Protein AF-E2FUC8-F1 (afdb_monomer_lite)

pLDDT: mean 93.08, std 6.76, range [57.88, 98.69]

InterPro domains:
  IPR009057 Homedomain-like superfamily [SSF46689] (2-124)
  IPR023082 Homeo-prospero domain [PF05044] (1-127)
  IPR023082 Homeo-prospero domain [PS51818] (1-131)
  IPR037131 Homeo-prospero domain superfamily [G3DSA:1.10.10.500] (1-131)
  IPR039350 Prospero homeodomain family [PTHR12198] (1-131)

Sequence (131 aa):
TFFPDIKFNKNNTAQLVKWFSNFREFYYIQMEKHARQALSEGVKNPDDLVVTMDSELIRVLNLHYNRNNHLEIPSSFRFVTEQTLKEFFKSIQDGKDSESSWKKAIYKVIARLDETVPDYFKSPTFLEQLE

Radius of gyration: 16.96 Å; chains: 1; bounding box: 41×23×47 Å

Organism: NCBI:txid317513

Structure (mmCIF, N/CA/C/O backbone):
data_AF-E2FUC8-F1
#
_entry.id   AF-E2FUC8-F1
#
loop_
_atom_site.group_PDB
_atom_site.id
_atom_site.type_symbol
_atom_site.label_atom_id
_atom_site.label_alt_id
_atom_site.label_comp_id
_atom_site.label_asym_id
_atom_site.label_entity_id
_atom_site.label_seq_id
_atom_site.pdbx_PDB_ins_code
_atom_site.Cartn_x
_atom_site.Cartn_y
_atom_site.Cartn_z
_atom_site.occupancy
_atom_site.B_iso_or_equiv
_atom_site.auth_seq_id
_atom_site.auth_comp_id
_atom_site.auth_asym_id
_atom_site.auth_atom_id
_atom_site.pdbx_PDB_model_num
ATOM 1 N N . THR A 1 1 ? 17.053 -9.089 -12.983 1.00 71.69 1 THR A N 1
ATOM 2 C CA . THR A 1 1 ? 16.763 -7.642 -12.884 1.00 71.69 1 THR A CA 1
ATOM 3 C C . THR A 1 1 ? 15.576 -7.318 -13.773 1.00 71.69 1 THR A C 1
ATOM 5 O O . THR A 1 1 ? 15.547 -7.844 -14.874 1.00 71.69 1 THR A O 1
ATOM 8 N N . PHE A 1 2 ? 14.592 -6.536 -13.308 1.00 80.88 2 PHE A N 1
ATOM 9 C CA . PHE A 1 2 ? 13.343 -6.233 -14.048 1.00 80.88 2 PHE A CA 1
ATOM 10 C C . PHE A 1 2 ? 13.427 -5.017 -14.982 1.00 80.88 2 PHE A C 1
ATOM 12 O O . PHE A 1 2 ? 12.477 -4.710 -15.682 1.00 80.88 2 PHE A O 1
ATOM 19 N N . PHE A 1 3 ? 14.580 -4.353 -15.016 1.00 84.94 3 PHE A N 1
ATOM 20 C CA . PHE A 1 3 ? 14.863 -3.240 -15.919 1.00 84.94 3 PHE A CA 1
ATOM 21 C C . PHE A 1 3 ? 16.138 -3.545 -16.721 1.00 84.94 3 PHE A C 1
ATOM 23 O O . PHE A 1 3 ? 17.149 -2.870 -16.519 1.00 84.94 3 PHE A O 1
ATOM 30 N N . PRO A 1 4 ? 16.155 -4.619 -17.538 1.00 82.44 4 PRO A N 1
ATOM 31 C CA . PRO A 1 4 ? 17.359 -5.042 -18.257 1.00 82.44 4 PRO A CA 1
ATOM 32 C C . PRO A 1 4 ? 17.824 -4.003 -19.289 1.00 82.44 4 PRO A C 1
ATOM 34 O O . PRO A 1 4 ? 19.025 -3.874 -19.517 1.00 82.44 4 PRO A O 1
ATOM 37 N N . ASP A 1 5 ? 16.895 -3.215 -19.834 1.00 84.44 5 ASP A N 1
ATOM 38 C CA . ASP A 1 5 ? 17.171 -2.227 -20.884 1.00 84.44 5 ASP A CA 1
ATOM 39 C C . ASP A 1 5 ? 17.671 -0.877 -20.338 1.00 84.44 5 ASP A C 1
ATOM 41 O O . ASP A 1 5 ? 18.112 -0.006 -21.092 1.00 84.44 5 ASP A O 1
ATOM 45 N N . ILE A 1 6 ? 17.641 -0.683 -19.013 1.00 87.69 6 ILE A N 1
ATOM 46 C CA . ILE A 1 6 ? 18.080 0.561 -18.376 1.00 87.69 6 ILE A CA 1
ATOM 47 C C . ILE A 1 6 ? 19.552 0.456 -17.978 1.00 87.69 6 ILE A C 1
ATOM 49 O O . ILE A 1 6 ? 19.937 -0.292 -17.079 1.00 87.69 6 ILE A O 1
ATOM 53 N N . LYS A 1 7 ? 20.386 1.314 -18.572 1.00 90.75 7 LYS A N 1
ATOM 54 C CA . LYS A 1 7 ? 21.742 1.570 -18.070 1.00 90.75 7 LYS A CA 1
ATOM 55 C C . LYS A 1 7 ? 21.670 2.493 -16.856 1.00 90.75 7 LYS A C 1
ATOM 57 O O . LYS A 1 7 ? 21.549 3.712 -16.998 1.00 90.75 7 LYS A O 1
ATOM 62 N N . PHE A 1 8 ? 21.717 1.912 -15.661 1.00 92.44 8 PHE A N 1
ATOM 63 C CA . PHE A 1 8 ? 21.621 2.669 -14.416 1.00 92.44 8 PHE A CA 1
ATOM 64 C C . PHE A 1 8 ? 22.768 3.674 -14.245 1.00 92.44 8 PHE A C 1
ATOM 66 O O . PHE A 1 8 ? 23.942 3.367 -14.435 1.00 92.44 8 PHE A O 1
ATOM 73 N N . ASN A 1 9 ? 22.406 4.888 -13.849 1.00 94.56 9 ASN A N 1
ATOM 74 C CA . ASN A 1 9 ? 23.284 5.968 -13.433 1.00 94.56 9 ASN A CA 1
ATOM 75 C C . ASN A 1 9 ? 22.662 6.672 -12.216 1.00 94.56 9 ASN A C 1
ATOM 77 O O . ASN A 1 9 ? 21.504 6.447 -11.873 1.00 94.56 9 ASN A O 1
ATOM 81 N N . LYS A 1 10 ? 23.417 7.551 -11.549 1.00 93.38 10 LYS A N 1
ATOM 82 C CA . LYS A 1 10 ? 22.950 8.211 -10.317 1.00 93.38 10 LYS A CA 1
ATOM 83 C C . LYS A 1 10 ? 21.581 8.892 -10.477 1.00 93.38 10 LYS A C 1
ATOM 85 O O . LYS A 1 10 ? 20.760 8.817 -9.566 1.00 93.38 10 LYS A O 1
ATOM 90 N N . ASN A 1 11 ? 21.330 9.523 -11.624 1.00 93.94 11 ASN A N 1
ATOM 91 C CA . ASN A 1 11 ? 20.119 10.305 -11.860 1.00 93.94 11 ASN A CA 1
ATOM 92 C C . ASN A 1 11 ? 18.904 9.405 -12.121 1.00 93.94 11 ASN A C 1
ATOM 94 O O . ASN A 1 11 ? 17.874 9.583 -11.473 1.00 93.94 11 ASN A O 1
ATOM 98 N N . ASN A 1 12 ? 19.019 8.416 -13.014 1.00 93.00 12 ASN A N 1
ATOM 99 C CA . ASN A 1 12 ? 17.892 7.527 -13.318 1.00 93.00 12 ASN A CA 1
ATOM 100 C C . ASN A 1 12 ? 17.591 6.546 -12.169 1.00 93.00 12 ASN A C 1
ATOM 102 O O . ASN A 1 12 ? 16.424 6.272 -11.903 1.00 93.00 12 ASN A O 1
ATOM 106 N N . THR A 1 13 ? 18.600 6.113 -11.404 1.00 93.25 13 THR A N 1
ATOM 107 C CA . THR A 1 13 ? 18.396 5.320 -10.186 1.00 93.25 13 THR A CA 1
ATOM 108 C C . THR A 1 13 ? 17.617 6.127 -9.153 1.00 93.25 13 THR A C 1
ATOM 110 O O . THR A 1 13 ? 16.638 5.632 -8.598 1.00 93.25 13 THR A O 1
ATOM 113 N N . ALA A 1 14 ? 18.002 7.387 -8.915 1.00 93.75 14 ALA A N 1
ATOM 114 C CA . ALA A 1 14 ? 17.282 8.261 -7.989 1.00 93.75 14 ALA A CA 1
ATOM 115 C C . ALA A 1 14 ? 15.836 8.518 -8.446 1.00 93.75 14 ALA A C 1
ATOM 117 O O . ALA A 1 14 ? 14.922 8.515 -7.622 1.00 93.75 14 ALA A O 1
ATOM 118 N N . GLN A 1 15 ? 15.615 8.689 -9.752 1.00 93.62 15 GLN A N 1
ATOM 119 C CA . GLN A 1 15 ? 14.279 8.855 -10.321 1.00 93.62 15 GLN A CA 1
ATOM 120 C C . GLN A 1 15 ? 13.408 7.610 -10.114 1.00 93.62 15 GLN A C 1
ATOM 122 O O . GLN A 1 15 ? 12.280 7.734 -9.640 1.00 93.62 15 GLN A O 1
ATOM 127 N N . LEU A 1 16 ? 13.940 6.416 -10.387 1.00 92.69 16 LEU A N 1
ATOM 128 C CA . LEU A 1 16 ? 13.223 5.159 -10.181 1.00 92.69 16 LEU A CA 1
ATOM 129 C C . LEU A 1 16 ? 12.866 4.959 -8.699 1.00 92.69 16 LEU A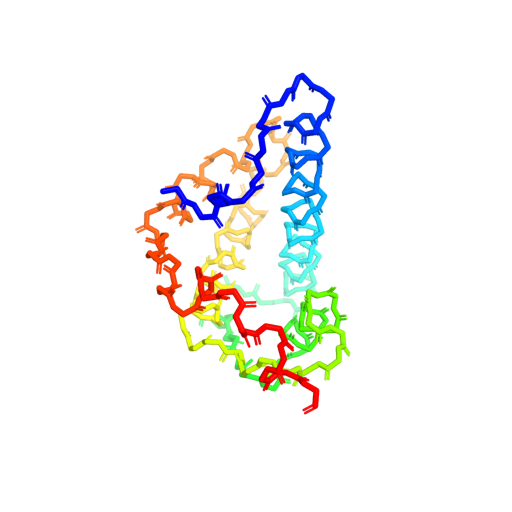 C 1
ATOM 131 O O . LEU A 1 16 ? 11.721 4.661 -8.364 1.00 92.69 16 LEU A O 1
ATOM 135 N N . VAL A 1 17 ? 13.816 5.205 -7.790 1.00 93.19 17 VAL A N 1
ATOM 136 C CA . VAL A 1 17 ? 13.580 5.146 -6.336 1.00 93.19 17 VAL A CA 1
ATOM 137 C C . VAL A 1 17 ? 12.506 6.143 -5.896 1.00 93.19 17 VAL A C 1
ATOM 139 O O . VAL A 1 17 ? 11.679 5.815 -5.039 1.00 93.19 17 VAL A O 1
ATOM 142 N N . LYS A 1 18 ? 12.482 7.343 -6.488 1.00 94.12 18 LYS A N 1
ATOM 143 C CA . LYS A 1 18 ? 11.447 8.347 -6.225 1.00 94.12 18 LYS A CA 1
ATOM 144 C C . LYS A 1 18 ? 10.071 7.854 -6.670 1.00 94.12 18 LYS A C 1
ATOM 146 O O . LYS A 1 18 ? 9.127 7.986 -5.902 1.00 94.12 18 LYS A O 1
ATOM 151 N N . TRP A 1 19 ? 9.953 7.236 -7.845 1.00 93.94 19 TRP A N 1
ATOM 152 C CA . TRP A 1 19 ? 8.682 6.662 -8.301 1.00 93.94 19 TRP A CA 1
ATOM 153 C C . TRP A 1 19 ? 8.155 5.593 -7.346 1.00 93.94 19 TRP A C 1
ATOM 155 O O . TRP A 1 19 ? 7.022 5.701 -6.885 1.00 93.94 19 TRP A O 1
ATOM 165 N N . PHE A 1 20 ? 8.988 4.627 -6.950 1.00 92.56 20 PHE A N 1
ATOM 166 C CA . PHE A 1 20 ? 8.573 3.612 -5.975 1.00 92.56 20 PHE A CA 1
ATOM 167 C C . PHE A 1 20 ? 8.237 4.203 -4.602 1.00 92.56 20 PHE A C 1
ATOM 169 O O . PHE A 1 20 ? 7.344 3.703 -3.919 1.00 92.56 20 PHE A O 1
ATOM 176 N N . SER A 1 21 ? 8.925 5.269 -4.187 1.00 93.12 21 SER A N 1
ATOM 177 C CA . SER A 1 21 ? 8.590 5.982 -2.950 1.00 93.12 21 SER A CA 1
ATOM 178 C C . SER A 1 21 ? 7.220 6.651 -3.039 1.00 93.12 21 SER A C 1
ATOM 180 O O . SER A 1 21 ? 6.408 6.441 -2.144 1.00 93.12 21 SER A O 1
ATOM 182 N N . ASN A 1 22 ? 6.930 7.348 -4.140 1.00 93.12 22 ASN A N 1
ATOM 183 C CA . ASN A 1 22 ? 5.628 7.971 -4.377 1.00 93.12 22 ASN A CA 1
ATOM 184 C C . ASN A 1 22 ? 4.499 6.929 -4.418 1.00 93.12 22 ASN A C 1
ATOM 186 O O . ASN A 1 22 ? 3.442 7.137 -3.827 1.00 93.12 22 ASN A O 1
ATOM 190 N N . PHE A 1 23 ? 4.724 5.783 -5.074 1.00 94.88 23 PHE A N 1
ATOM 191 C CA . PHE A 1 23 ? 3.730 4.710 -5.124 1.00 94.88 23 PHE A CA 1
ATOM 192 C C . PHE A 1 23 ? 3.413 4.154 -3.738 1.00 94.88 23 PHE A C 1
ATOM 194 O O . PHE A 1 23 ? 2.238 4.013 -3.399 1.00 94.88 23 PHE A O 1
ATOM 201 N N . ARG A 1 24 ? 4.443 3.878 -2.926 1.00 94.94 24 ARG A N 1
ATOM 202 C CA . ARG A 1 24 ? 4.257 3.411 -1.545 1.00 94.94 24 ARG A CA 1
ATOM 203 C C . ARG A 1 24 ? 3.584 4.461 -0.669 1.00 94.94 24 ARG A C 1
ATOM 205 O O . ARG A 1 24 ? 2.734 4.112 0.140 1.00 94.94 24 ARG A O 1
ATOM 212 N N . GLU A 1 25 ? 3.954 5.729 -0.821 1.00 95.50 25 GLU A N 1
ATOM 213 C CA . GLU A 1 25 ? 3.346 6.827 -0.073 1.00 95.50 25 GLU A CA 1
ATOM 214 C C . GLU A 1 25 ? 1.840 6.900 -0.335 1.00 95.50 25 GLU A C 1
ATOM 216 O O . GLU A 1 25 ? 1.059 6.832 0.614 1.00 95.50 25 GLU A O 1
ATOM 221 N N . PHE A 1 26 ? 1.424 6.926 -1.605 1.00 97.88 26 PHE A N 1
ATOM 222 C CA . PHE A 1 26 ? 0.004 6.919 -1.955 1.00 97.88 26 PHE A CA 1
ATOM 223 C C . PHE A 1 26 ? -0.720 5.688 -1.394 1.00 97.88 26 PHE A C 1
ATOM 225 O O . PHE A 1 26 ? -1.776 5.834 -0.777 1.00 97.88 26 PHE A O 1
ATOM 232 N N . TYR A 1 27 ? -0.134 4.494 -1.543 1.00 98.25 27 TYR A N 1
ATOM 233 C CA . TYR A 1 27 ? -0.709 3.243 -1.044 1.00 98.25 27 TYR A CA 1
ATOM 234 C C . TYR A 1 27 ? -0.998 3.324 0.458 1.00 98.25 27 TYR A C 1
ATOM 236 O O . TYR A 1 27 ? -2.128 3.119 0.898 1.00 98.25 27 TYR A O 1
ATOM 244 N N . TYR A 1 28 ? 0.013 3.683 1.254 1.00 97.50 28 TYR A N 1
ATOM 245 C CA . TYR A 1 28 ? -0.111 3.733 2.708 1.00 97.50 28 TYR A CA 1
ATOM 246 C C . TYR A 1 28 ? -1.003 4.876 3.195 1.00 97.50 28 TYR A C 1
ATOM 248 O O . TYR A 1 28 ? -1.660 4.717 4.222 1.00 97.50 28 TYR A O 1
ATOM 256 N N . ILE A 1 29 ? -1.086 5.989 2.459 1.00 98.19 29 ILE A N 1
ATOM 257 C CA . ILE A 1 29 ? -2.084 7.034 2.721 1.00 98.19 29 ILE A CA 1
ATOM 258 C C . ILE A 1 29 ? -3.499 6.464 2.573 1.00 98.19 29 ILE A C 1
ATOM 260 O O . ILE A 1 29 ? -4.343 6.718 3.433 1.00 98.19 29 ILE A O 1
ATOM 264 N N . GLN A 1 30 ? -3.769 5.669 1.530 1.00 98.56 30 GLN A N 1
ATOM 265 C CA . GLN A 1 30 ? -5.086 5.048 1.368 1.00 98.56 30 GLN A CA 1
ATOM 266 C C . GLN A 1 30 ? -5.382 4.034 2.477 1.00 98.56 30 GLN A C 1
ATOM 268 O O . GLN A 1 30 ? -6.493 4.056 3.006 1.00 98.56 30 GLN A O 1
ATOM 273 N N . MET A 1 31 ? -4.409 3.205 2.875 1.00 98.56 31 MET A N 1
ATOM 274 C CA . MET A 1 31 ? -4.589 2.256 3.986 1.00 98.56 31 MET A CA 1
ATOM 275 C C . MET A 1 31 ? -4.938 2.977 5.286 1.00 98.56 31 MET A C 1
ATOM 277 O O . MET A 1 31 ? -5.902 2.621 5.955 1.00 98.56 31 MET A O 1
ATOM 281 N N . GLU A 1 32 ? -4.185 4.025 5.621 1.00 98.38 32 GLU A N 1
ATOM 282 C CA . GLU A 1 32 ? -4.416 4.805 6.833 1.00 98.38 32 GLU A CA 1
ATOM 283 C C . GLU A 1 32 ? -5.780 5.501 6.806 1.00 98.38 32 GLU A C 1
ATOM 285 O O . GLU A 1 32 ? -6.532 5.413 7.776 1.00 98.38 32 GLU A O 1
ATOM 290 N N . LYS A 1 33 ? -6.131 6.142 5.684 1.00 98.50 33 LYS A N 1
ATOM 291 C CA . LYS A 1 33 ? -7.427 6.807 5.508 1.00 98.50 33 LYS A CA 1
ATOM 292 C C . LYS A 1 33 ? -8.588 5.840 5.749 1.00 98.50 33 LYS A C 1
ATOM 294 O O . LYS A 1 33 ? -9.477 6.154 6.535 1.00 98.50 33 LYS A O 1
ATOM 299 N N . HIS A 1 34 ? -8.575 4.677 5.097 1.00 98.56 34 HIS A N 1
ATOM 300 C CA . HIS A 1 34 ? -9.669 3.708 5.201 1.00 98.56 34 HIS A CA 1
ATOM 301 C C . HIS A 1 34 ? -9.703 3.027 6.575 1.00 98.56 34 HIS A C 1
ATOM 303 O O . HIS A 1 34 ? -10.783 2.802 7.110 1.00 98.56 34 HIS A O 1
ATOM 309 N N . ALA A 1 35 ? -8.547 2.768 7.195 1.00 98.50 35 ALA A N 1
ATOM 310 C CA . ALA A 1 35 ? -8.486 2.238 8.555 1.00 98.50 35 ALA A CA 1
ATOM 311 C C . ALA A 1 35 ? -9.093 3.212 9.580 1.00 98.50 35 ALA A C 1
ATOM 313 O O . ALA A 1 35 ? -9.911 2.812 10.407 1.00 98.50 35 ALA A O 1
ATOM 314 N N . ARG A 1 36 ? -8.742 4.505 9.501 1.00 98.50 36 ARG A N 1
ATOM 315 C CA . ARG A 1 36 ? -9.328 5.548 10.361 1.00 98.50 36 ARG A CA 1
ATOM 316 C C . ARG A 1 36 ? -10.823 5.715 10.114 1.00 98.50 36 ARG A C 1
ATOM 318 O O . ARG A 1 36 ? -11.576 5.875 11.071 1.00 98.50 36 ARG A O 1
ATOM 325 N N . GLN A 1 37 ? -11.246 5.653 8.853 1.00 98.31 37 GLN A N 1
ATOM 326 C CA . GLN A 1 37 ? -12.658 5.711 8.493 1.00 98.31 37 GLN A CA 1
ATOM 327 C C . GLN A 1 37 ? -13.437 4.548 9.122 1.00 98.31 37 GLN A C 1
ATOM 329 O O . GLN A 1 37 ? -14.413 4.797 9.825 1.00 98.31 37 GLN A O 1
ATOM 334 N N . ALA A 1 38 ? -12.965 3.309 8.976 1.00 98.12 38 ALA A N 1
ATOM 335 C CA . ALA A 1 38 ? -13.621 2.143 9.564 1.00 98.12 38 ALA A CA 1
ATOM 336 C C . ALA A 1 38 ? -13.725 2.232 11.098 1.00 98.12 38 ALA A C 1
ATOM 338 O O . ALA A 1 38 ? -14.764 1.911 11.673 1.00 98.12 38 ALA A O 1
ATOM 339 N N . LEU A 1 39 ? -12.680 2.731 11.772 1.00 98.06 39 LEU A N 1
ATOM 340 C CA . LEU A 1 39 ? -12.731 2.999 13.215 1.00 98.06 39 LEU A CA 1
ATOM 341 C C . LEU A 1 39 ? -13.796 4.048 13.566 1.00 98.06 39 LEU A C 1
ATOM 343 O O . LEU A 1 39 ? -14.536 3.867 14.531 1.00 98.06 39 LEU A O 1
ATOM 347 N N . SER A 1 40 ? -13.907 5.122 12.777 1.00 97.94 40 SER A N 1
ATOM 348 C CA . SER A 1 40 ? -14.922 6.166 12.984 1.00 97.94 40 SER A CA 1
ATOM 349 C C . SER A 1 40 ? -16.354 5.680 12.733 1.00 97.94 40 SER A C 1
ATOM 351 O O . SER A 1 40 ? -17.285 6.157 13.377 1.00 97.94 40 SER A O 1
ATOM 353 N N . GLU A 1 41 ? -16.522 4.690 11.853 1.00 97.12 41 GLU A N 1
ATOM 354 C CA . GLU A 1 41 ? -17.793 4.012 11.566 1.00 97.12 41 GLU A CA 1
ATOM 355 C C . GLU A 1 41 ? -18.141 2.943 12.622 1.00 97.12 41 GLU A C 1
ATOM 357 O O . GLU A 1 41 ? -19.213 2.342 12.576 1.00 97.12 41 GLU A O 1
ATOM 362 N N . GLY A 1 42 ? -17.268 2.732 13.614 1.00 97.25 42 GLY A N 1
ATOM 363 C CA . GLY A 1 42 ? -17.520 1.860 14.758 1.00 97.25 42 GLY A CA 1
ATOM 364 C C . GLY A 1 42 ? -17.124 0.400 14.551 1.00 97.25 42 GLY A C 1
ATOM 365 O O . GLY A 1 42 ? -17.492 -0.436 15.381 1.00 97.25 42 GLY A O 1
ATOM 366 N N . VAL A 1 43 ? -16.364 0.079 13.497 1.00 97.88 43 VAL A N 1
ATOM 367 C CA . VAL A 1 43 ? -15.772 -1.255 13.327 1.00 97.88 43 VAL A CA 1
ATOM 368 C C . VAL A 1 43 ? -14.860 -1.546 14.518 1.00 97.88 43 VAL A C 1
ATOM 370 O O . VAL A 1 43 ? -14.059 -0.704 14.928 1.00 97.88 43 VAL A O 1
ATOM 373 N N . LYS A 1 44 ? -14.990 -2.744 15.097 1.00 95.50 44 LYS A N 1
ATOM 374 C CA . LYS A 1 44 ? -14.216 -3.160 16.279 1.00 95.50 44 LYS A CA 1
ATOM 375 C C . LYS A 1 44 ? -13.270 -4.308 15.988 1.00 95.50 44 LYS A C 1
ATOM 377 O O . LYS A 1 44 ? -12.193 -4.343 16.574 1.00 95.50 44 LYS A O 1
ATOM 382 N N . ASN A 1 45 ? -13.664 -5.240 15.127 1.00 96.50 45 ASN A N 1
ATOM 383 C CA . ASN A 1 45 ? -12.837 -6.387 14.802 1.00 96.50 45 ASN A CA 1
ATOM 384 C C . ASN A 1 45 ? -12.132 -6.147 13.457 1.00 96.50 45 ASN A C 1
ATOM 386 O O . ASN A 1 45 ? -12.813 -5.875 12.469 1.00 96.50 45 ASN A O 1
ATOM 390 N N . PRO A 1 46 ? -10.792 -6.256 13.373 1.00 95.00 46 PRO A N 1
ATOM 391 C CA . PRO A 1 46 ? -10.096 -6.202 12.090 1.00 95.00 46 PRO A CA 1
ATOM 392 C C . PRO A 1 46 ? -10.583 -7.263 11.094 1.00 95.00 46 PRO A C 1
ATOM 394 O O . PRO A 1 46 ? -10.476 -7.032 9.895 1.00 95.00 46 PRO A O 1
ATOM 397 N N . ASP A 1 47 ? -11.122 -8.399 11.544 1.00 95.50 47 ASP A N 1
ATOM 398 C CA . ASP A 1 47 ? -11.641 -9.433 10.640 1.00 95.50 47 ASP A CA 1
ATOM 399 C C . ASP A 1 47 ? -12.896 -8.993 9.872 1.00 95.50 47 ASP A C 1
ATOM 401 O O . ASP A 1 47 ? -13.157 -9.528 8.794 1.00 95.50 47 ASP A O 1
ATOM 405 N N . ASP A 1 48 ? -13.602 -7.966 10.357 1.00 96.00 48 ASP A N 1
ATOM 406 C CA . ASP A 1 48 ? -14.749 -7.364 9.665 1.00 96.00 48 ASP A CA 1
ATOM 407 C C . ASP A 1 48 ? -14.308 -6.501 8.463 1.00 96.00 48 ASP A C 1
ATOM 409 O O . ASP A 1 48 ? -15.123 -6.131 7.615 1.00 96.00 48 ASP A O 1
ATOM 413 N N . LEU A 1 49 ? -13.013 -6.177 8.359 1.00 96.75 49 LEU A N 1
ATOM 414 C CA . LEU A 1 49 ? -12.448 -5.442 7.229 1.00 96.75 49 LEU A CA 1
ATOM 415 C C . LEU A 1 49 ? -12.210 -6.386 6.055 1.00 96.75 49 LEU A C 1
ATOM 417 O O . LEU A 1 49 ? -11.132 -6.965 5.907 1.00 96.75 49 LEU A O 1
ATOM 421 N N . VAL A 1 50 ? -13.219 -6.520 5.203 1.00 96.69 50 VAL A N 1
ATOM 422 C CA . VAL A 1 50 ? -13.138 -7.324 3.982 1.00 96.69 50 VAL A CA 1
ATOM 423 C C . VAL A 1 50 ? -12.899 -6.418 2.781 1.00 96.69 50 VAL A C 1
ATOM 425 O O . VAL A 1 50 ? -13.662 -5.484 2.529 1.00 96.69 50 VAL A O 1
ATOM 428 N N . VAL A 1 51 ? -11.848 -6.708 2.011 1.00 97.69 51 VAL A N 1
ATOM 429 C CA . VAL A 1 51 ? -11.568 -6.014 0.749 1.00 97.69 51 VAL A CA 1
ATOM 430 C C . VAL A 1 51 ? -11.921 -6.940 -0.409 1.00 97.69 51 VAL A C 1
ATOM 432 O O . VAL A 1 51 ? -11.274 -7.957 -0.654 1.00 97.69 51 VAL A O 1
ATOM 435 N N . THR A 1 52 ? -12.959 -6.565 -1.146 1.00 97.00 52 THR A N 1
ATOM 436 C CA . THR A 1 52 ? -13.414 -7.235 -2.370 1.00 97.00 52 THR A CA 1
ATOM 437 C C . THR A 1 52 ? -12.883 -6.502 -3.603 1.00 97.00 52 THR A C 1
ATOM 439 O O . THR A 1 52 ? -12.394 -5.378 -3.490 1.00 97.00 52 THR A O 1
ATOM 442 N N . MET A 1 53 ? -12.988 -7.105 -4.790 1.00 95.69 53 MET A N 1
ATOM 443 C CA . MET A 1 53 ? -12.603 -6.420 -6.036 1.00 95.69 53 MET A CA 1
ATOM 444 C C . MET A 1 53 ? -13.460 -5.176 -6.318 1.00 95.69 53 MET A C 1
ATOM 446 O O . MET A 1 53 ? -12.966 -4.229 -6.924 1.00 95.69 53 MET A O 1
ATOM 450 N N . ASP A 1 54 ? -14.691 -5.144 -5.803 1.00 95.56 54 ASP A N 1
ATOM 451 C CA . ASP A 1 54 ? -15.623 -4.021 -5.947 1.00 95.56 54 ASP A CA 1
ATOM 452 C C . ASP A 1 54 ? -15.479 -2.973 -4.830 1.00 95.56 54 ASP A C 1
ATOM 454 O O . ASP A 1 54 ? -16.171 -1.953 -4.824 1.00 95.56 54 ASP A O 1
ATOM 458 N N . SER A 1 55 ? -14.589 -3.201 -3.858 1.00 97.25 55 SER A N 1
ATOM 459 C CA . SER A 1 55 ? -14.374 -2.260 -2.763 1.00 97.25 55 SER A CA 1
ATOM 460 C C . SER A 1 55 ? -13.811 -0.937 -3.281 1.00 97.25 55 SER A C 1
ATOM 462 O O . SER A 1 55 ? -12.881 -0.906 -4.089 1.00 97.25 55 SER A O 1
ATOM 464 N N . GLU A 1 56 ? -14.305 0.171 -2.726 1.00 97.25 56 GLU A N 1
ATOM 465 C CA . GLU A 1 56 ? -13.855 1.526 -3.072 1.00 97.25 56 GLU A CA 1
ATOM 466 C C . GLU A 1 56 ? -12.330 1.681 -2.978 1.00 97.25 56 GLU A C 1
ATOM 468 O O . GLU A 1 56 ? -11.708 2.294 -3.845 1.00 97.25 56 GLU A O 1
ATOM 473 N N . LEU A 1 57 ? -11.712 1.051 -1.975 1.00 98.12 57 LEU A N 1
ATOM 474 C CA . LEU A 1 57 ? -10.261 1.020 -1.827 1.00 98.12 57 LEU A CA 1
ATOM 475 C C . LEU A 1 57 ? -9.568 0.450 -3.076 1.00 98.12 57 LEU A C 1
ATOM 477 O O . LEU A 1 57 ? -8.646 1.074 -3.596 1.00 98.12 57 LEU A O 1
ATOM 481 N N . IL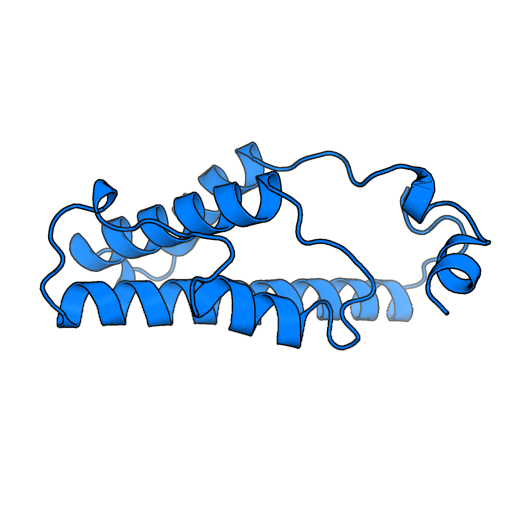E A 1 58 ? -10.025 -0.693 -3.597 1.00 97.94 58 ILE A N 1
ATOM 482 C CA . ILE A 1 58 ? -9.457 -1.301 -4.809 1.00 97.94 58 ILE A CA 1
ATOM 483 C C . ILE A 1 58 ? -9.666 -0.390 -6.017 1.00 97.94 58 ILE A C 1
ATOM 485 O O . ILE A 1 58 ? -8.723 -0.170 -6.776 1.00 97.94 58 ILE A O 1
ATOM 489 N N . ARG A 1 59 ? -10.851 0.215 -6.158 1.00 96.56 59 ARG A N 1
ATOM 490 C CA . ARG A 1 59 ? -11.146 1.156 -7.247 1.00 96.56 59 ARG A CA 1
ATOM 491 C C . ARG A 1 59 ? -10.193 2.356 -7.249 1.00 96.56 59 ARG A C 1
ATOM 493 O O . ARG A 1 59 ? -9.661 2.714 -8.300 1.00 96.56 59 ARG A O 1
ATOM 500 N N . VAL A 1 60 ? -9.946 2.956 -6.082 1.00 97.56 60 VAL A N 1
ATOM 501 C CA . VAL A 1 60 ? -9.030 4.099 -5.922 1.00 97.56 60 VAL A CA 1
ATOM 502 C C . VAL A 1 60 ? -7.590 3.713 -6.260 1.00 97.56 60 VAL A C 1
ATOM 504 O O . VAL A 1 60 ? -6.905 4.461 -6.960 1.00 97.56 60 VAL A O 1
ATOM 507 N N . LEU A 1 61 ? -7.128 2.549 -5.797 1.00 97.88 61 LEU A N 1
ATOM 508 C CA . LEU A 1 61 ? -5.779 2.064 -6.096 1.00 97.88 61 LEU A CA 1
ATOM 509 C C . LEU A 1 61 ? -5.622 1.746 -7.589 1.00 97.88 61 LEU A C 1
ATOM 511 O O . LEU A 1 61 ? -4.636 2.158 -8.196 1.00 97.88 61 LEU A O 1
ATOM 515 N N . ASN A 1 62 ? -6.606 1.082 -8.200 1.00 96.56 62 ASN A N 1
ATOM 516 C CA . ASN A 1 62 ? -6.569 0.728 -9.616 1.00 96.56 62 ASN A CA 1
ATOM 517 C C . ASN A 1 62 ? -6.538 1.974 -10.510 1.00 96.56 62 ASN A C 1
ATOM 519 O O . ASN A 1 62 ? -5.690 2.078 -11.389 1.00 96.56 62 ASN A O 1
ATOM 523 N N . LEU A 1 63 ? -7.377 2.974 -10.225 1.00 95.94 63 LEU A N 1
ATOM 524 C CA . LEU A 1 63 ? -7.374 4.238 -10.967 1.00 95.94 63 LEU A CA 1
ATOM 525 C C . LEU A 1 63 ? -6.020 4.966 -10.886 1.00 95.94 63 LEU A C 1
ATOM 527 O O . LEU A 1 63 ? -5.627 5.647 -11.835 1.00 95.94 63 LEU A O 1
ATOM 531 N N . HIS A 1 64 ? -5.311 4.832 -9.762 1.00 95.94 64 HIS A N 1
ATOM 532 C CA . HIS A 1 64 ? -4.016 5.475 -9.557 1.00 95.94 64 HIS A CA 1
ATOM 533 C C . HIS A 1 64 ? -2.861 4.729 -10.241 1.00 95.94 64 HIS A C 1
ATOM 535 O O . HIS A 1 64 ? -2.032 5.363 -10.892 1.00 95.94 64 HIS A O 1
ATOM 541 N N . TYR A 1 65 ? -2.789 3.401 -10.103 1.00 95.06 65 TYR A N 1
ATOM 542 C CA . TYR A 1 65 ? -1.661 2.603 -10.607 1.00 95.06 65 TYR A CA 1
ATOM 543 C C . TYR A 1 65 ? -1.850 2.080 -12.032 1.00 95.06 65 TYR A C 1
ATOM 545 O O . TYR A 1 65 ? -0.872 1.827 -12.728 1.00 95.06 65 TYR A O 1
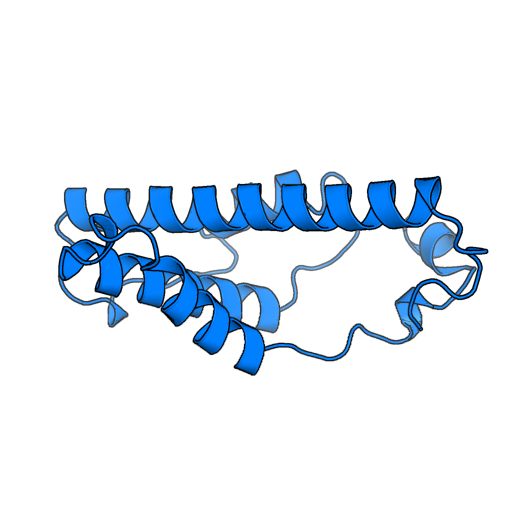ATOM 553 N N . ASN A 1 66 ? -3.095 1.918 -12.467 1.00 93.12 66 ASN A N 1
ATOM 554 C CA . ASN A 1 66 ? -3.483 1.242 -13.699 1.00 93.12 66 ASN A CA 1
ATOM 555 C C . ASN A 1 66 ? -4.572 2.064 -14.407 1.00 93.12 66 ASN A C 1
ATOM 557 O O . ASN A 1 66 ? -5.671 1.594 -14.682 1.00 93.12 66 ASN A O 1
ATOM 561 N N . ARG A 1 67 ? -4.269 3.343 -14.669 1.00 89.44 67 ARG A N 1
ATOM 562 C CA . ARG A 1 67 ? -5.226 4.360 -15.147 1.00 89.44 67 ARG A CA 1
ATOM 563 C C . ARG A 1 67 ? -6.036 3.940 -16.377 1.00 89.44 67 ARG A C 1
ATOM 565 O O . ARG A 1 67 ? -7.215 4.271 -16.456 1.00 89.44 67 ARG A O 1
ATOM 572 N N . ASN A 1 68 ? -5.405 3.252 -17.324 1.00 89.81 68 ASN A N 1
ATOM 573 C CA . ASN A 1 68 ? -6.068 2.802 -18.548 1.00 89.81 68 ASN A CA 1
ATOM 574 C C . ASN A 1 68 ? -6.690 1.403 -18.403 1.00 89.81 68 ASN A C 1
ATOM 576 O O . ASN A 1 68 ? -7.291 0.899 -19.342 1.00 89.81 68 ASN A O 1
ATOM 580 N N . ASN A 1 69 ? -6.556 0.783 -17.228 1.00 88.94 69 ASN A N 1
ATOM 581 C CA . ASN A 1 69 ? -7.096 -0.529 -16.897 1.00 88.94 69 ASN A CA 1
ATOM 582 C C . ASN A 1 69 ? -6.656 -1.646 -17.861 1.00 88.94 69 ASN A C 1
ATOM 584 O O . ASN A 1 69 ? -7.425 -2.559 -18.145 1.00 88.94 69 ASN A O 1
ATOM 588 N N . HIS A 1 70 ? -5.422 -1.566 -18.371 1.00 88.38 70 HIS A N 1
ATOM 589 C CA . HIS A 1 70 ? -4.878 -2.562 -19.302 1.00 88.38 70 HIS A CA 1
ATOM 590 C C . HIS A 1 70 ? -4.540 -3.887 -18.604 1.00 88.38 70 HIS A C 1
ATOM 592 O O . HIS A 1 70 ? -4.409 -4.919 -19.253 1.00 88.38 70 HIS A O 1
ATOM 598 N N . LEU A 1 71 ? -4.364 -3.853 -17.281 1.00 88.31 71 LEU A N 1
ATOM 599 C CA . LEU A 1 71 ? -4.055 -5.027 -16.476 1.00 88.31 71 LEU A CA 1
ATOM 600 C C . LEU A 1 71 ? -5.239 -5.408 -15.601 1.00 88.31 71 LEU A C 1
ATOM 602 O O . LEU A 1 71 ? -5.850 -4.553 -14.960 1.00 88.31 71 LEU A O 1
ATOM 606 N N . GLU A 1 72 ? -5.516 -6.704 -15.521 1.00 91.81 72 GLU A N 1
ATOM 607 C CA . GLU A 1 72 ? -6.392 -7.230 -14.483 1.00 91.81 72 GLU A CA 1
ATOM 608 C C . GLU A 1 72 ? -5.715 -7.114 -13.117 1.00 91.81 72 GLU A C 1
ATOM 610 O O . GLU A 1 72 ? -4.503 -7.303 -12.977 1.00 91.81 72 GLU A O 1
ATOM 615 N N . ILE A 1 73 ? -6.507 -6.805 -12.091 1.00 93.88 73 ILE A N 1
ATOM 616 C CA . ILE A 1 73 ? -6.012 -6.690 -10.721 1.00 93.88 73 ILE A CA 1
ATOM 617 C C . ILE A 1 73 ? -5.738 -8.102 -10.185 1.00 93.88 73 ILE A C 1
ATOM 619 O O . ILE A 1 73 ? -6.676 -8.895 -10.062 1.00 93.88 73 ILE A O 1
ATOM 623 N N . PRO A 1 74 ? -4.494 -8.433 -9.793 1.00 93.88 74 PRO A N 1
ATOM 624 C CA . PRO A 1 74 ? -4.193 -9.749 -9.250 1.00 93.88 74 PRO A CA 1
ATOM 625 C C . PRO A 1 74 ? -4.950 -10.011 -7.942 1.00 93.88 74 PRO A C 1
ATOM 627 O O . PRO A 1 74 ? -5.038 -9.152 -7.058 1.00 93.88 74 PRO A O 1
ATOM 630 N N . SER A 1 75 ? -5.441 -11.239 -7.766 1.00 94.06 75 SER A N 1
ATOM 631 C CA . SER A 1 75 ? -6.096 -11.658 -6.520 1.00 94.06 75 SER A CA 1
ATOM 632 C C . SER A 1 75 ? -5.163 -11.555 -5.306 1.00 94.06 75 SER A C 1
ATOM 634 O O . SER A 1 75 ? -5.641 -11.271 -4.198 1.00 94.06 75 SER A O 1
ATOM 636 N N . SER A 1 76 ? -3.851 -11.720 -5.515 1.00 95.06 76 SER A N 1
ATOM 637 C CA . SER A 1 76 ? -2.807 -11.508 -4.511 1.00 95.06 76 SER A CA 1
ATOM 638 C C . SER A 1 76 ? -2.686 -10.040 -4.105 1.00 95.06 76 SER A C 1
ATOM 640 O O . SER A 1 76 ? -2.666 -9.747 -2.912 1.00 95.06 76 SER A O 1
ATOM 642 N N . PHE A 1 77 ? -2.743 -9.093 -5.049 1.00 96.12 77 PHE A N 1
ATOM 643 C CA . PHE A 1 77 ? -2.735 -7.659 -4.733 1.00 96.12 77 PHE A CA 1
ATOM 644 C C . PHE A 1 77 ? -3.910 -7.267 -3.830 1.00 96.12 77 PHE A C 1
ATOM 646 O O . PHE A 1 77 ? -3.724 -6.599 -2.810 1.00 96.12 77 PHE A O 1
ATOM 653 N N . ARG A 1 78 ? -5.119 -7.745 -4.148 1.00 97.12 78 ARG A N 1
ATOM 654 C CA . ARG A 1 78 ? -6.302 -7.553 -3.293 1.00 97.12 78 ARG A CA 1
ATOM 655 C C . ARG A 1 78 ? -6.101 -8.163 -1.901 1.00 97.12 78 ARG A C 1
ATOM 657 O O . ARG A 1 78 ? -6.469 -7.539 -0.910 1.00 97.12 78 ARG A O 1
ATOM 664 N N . PHE A 1 79 ? -5.483 -9.344 -1.808 1.00 97.12 79 PHE A N 1
ATOM 665 C CA . PHE A 1 79 ? -5.210 -9.999 -0.524 1.00 97.12 79 PHE A CA 1
ATOM 666 C C . PHE A 1 79 ? -4.231 -9.181 0.325 1.00 97.12 79 PHE A C 1
ATOM 668 O O . PHE A 1 79 ? -4.517 -8.889 1.483 1.00 97.12 79 PHE A O 1
ATOM 675 N N . VAL A 1 80 ? -3.110 -8.754 -0.261 1.00 97.69 80 VAL A N 1
ATOM 676 C CA . VAL A 1 80 ? -2.113 -7.913 0.417 1.00 97.69 80 VAL A CA 1
ATOM 677 C C . VAL A 1 80 ? -2.718 -6.574 0.834 1.00 97.69 80 VAL A C 1
ATOM 679 O O . VAL A 1 80 ? -2.420 -6.083 1.923 1.00 97.69 80 VAL A O 1
ATOM 682 N N . THR A 1 81 ? -3.611 -6.012 0.018 1.00 98.19 81 THR A N 1
ATOM 683 C CA . THR A 1 81 ? -4.371 -4.800 0.347 1.00 98.19 81 THR A CA 1
ATOM 684 C C . THR A 1 81 ? -5.213 -4.990 1.603 1.00 98.19 81 THR A C 1
ATOM 686 O O . THR A 1 81 ? -5.116 -4.180 2.524 1.00 98.19 81 THR A O 1
ATOM 689 N N . GLU A 1 82 ? -5.964 -6.088 1.697 1.00 98.44 82 GLU A N 1
ATOM 690 C CA . GLU A 1 82 ? -6.739 -6.412 2.898 1.00 98.44 82 GLU A CA 1
ATOM 691 C C . GLU A 1 82 ? -5.844 -6.586 4.131 1.00 98.44 82 GLU A C 1
ATOM 693 O O . GLU A 1 82 ? -6.099 -5.985 5.175 1.00 98.44 82 GLU A O 1
ATOM 698 N N . GLN A 1 83 ? -4.764 -7.365 4.013 1.00 98.25 83 GLN A N 1
ATOM 699 C CA . GLN A 1 83 ? -3.845 -7.588 5.131 1.00 98.25 83 GLN A CA 1
ATOM 700 C C . GLN A 1 83 ? -3.187 -6.282 5.582 1.00 98.25 83 GLN A C 1
ATOM 702 O O . GLN A 1 83 ? -3.082 -6.020 6.778 1.00 98.25 83 GLN A O 1
ATOM 707 N N . THR A 1 84 ? -2.805 -5.417 4.639 1.00 98.38 84 THR A N 1
ATOM 708 C CA . THR A 1 84 ? -2.244 -4.106 4.976 1.00 98.38 84 THR A CA 1
ATOM 709 C C . THR A 1 84 ? -3.265 -3.247 5.707 1.00 98.38 84 THR A C 1
ATOM 711 O O . THR A 1 84 ? -2.935 -2.674 6.744 1.00 98.38 84 THR A O 1
ATOM 714 N N . LEU A 1 85 ? -4.502 -3.182 5.213 1.00 98.69 85 LEU A N 1
ATOM 715 C CA . LEU A 1 85 ? -5.574 -2.429 5.856 1.00 98.69 85 LEU A CA 1
ATOM 716 C C . LEU A 1 85 ? -5.809 -2.908 7.295 1.00 98.69 85 LEU A C 1
ATOM 718 O O . LEU A 1 85 ? -5.884 -2.082 8.204 1.00 98.69 85 LEU A O 1
ATOM 722 N N . LYS A 1 86 ? -5.846 -4.229 7.516 1.00 98.44 86 LYS A N 1
ATOM 723 C CA . LYS A 1 86 ? -5.994 -4.835 8.848 1.00 98.44 86 LYS A CA 1
ATOM 724 C C . LYS A 1 86 ? -4.848 -4.458 9.787 1.00 98.44 86 LYS A C 1
ATOM 726 O O . LYS A 1 86 ? -5.098 -4.119 10.939 1.00 98.44 86 LYS A O 1
ATOM 731 N N . GLU A 1 87 ? -3.603 -4.464 9.318 1.00 98.31 87 GLU A N 1
ATOM 732 C CA . GLU A 1 87 ? -2.446 -4.075 10.139 1.00 98.31 87 GLU A CA 1
ATOM 733 C C . GLU A 1 87 ? -2.430 -2.574 10.481 1.00 98.31 87 GLU A C 1
ATOM 735 O O . GLU A 1 87 ? -2.104 -2.198 11.613 1.00 98.31 87 GLU A O 1
ATOM 740 N N . PHE A 1 88 ? -2.834 -1.710 9.540 1.00 98.50 88 PHE A N 1
ATOM 741 C CA . PHE A 1 88 ? -3.051 -0.286 9.817 1.00 98.50 88 PHE A CA 1
ATOM 742 C C . PHE A 1 88 ? -4.160 -0.088 10.851 1.00 98.50 88 PHE A C 1
ATOM 744 O O . PHE A 1 88 ? -3.950 0.618 11.835 1.00 98.50 88 PHE A O 1
ATOM 751 N N . PHE A 1 89 ? -5.305 -0.747 10.666 1.00 98.62 89 PHE A N 1
ATOM 752 C CA . PHE A 1 89 ? -6.436 -0.675 11.585 1.00 98.62 89 PHE A CA 1
ATOM 753 C C . PHE A 1 89 ? -6.053 -1.097 13.001 1.00 98.62 89 PHE A C 1
ATOM 755 O O . PHE A 1 89 ? -6.254 -0.312 13.920 1.00 98.62 89 PHE A O 1
ATOM 762 N N . LYS A 1 90 ? -5.434 -2.273 13.179 1.00 98.06 90 LYS A N 1
ATOM 763 C CA . LYS A 1 90 ? -4.982 -2.755 14.497 1.00 98.06 90 LYS A CA 1
ATOM 764 C C . L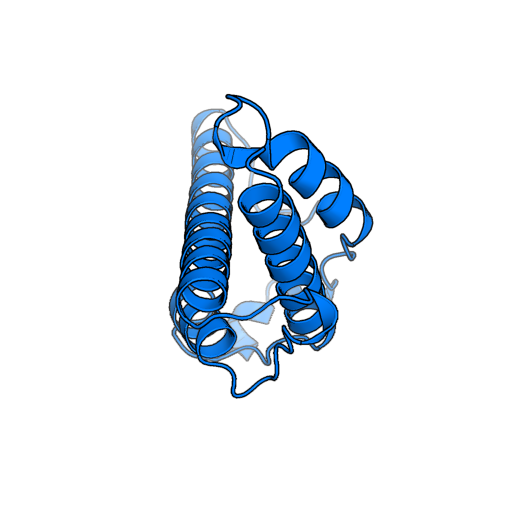YS A 1 90 ? -4.038 -1.757 15.162 1.00 98.06 90 LYS A C 1
ATOM 766 O O . LYS A 1 90 ? -4.191 -1.434 16.332 1.00 98.06 90 LYS A O 1
ATOM 771 N N . SER A 1 91 ? -3.070 -1.237 14.406 1.00 97.94 91 SER A N 1
ATOM 772 C CA . SER A 1 91 ? -2.085 -0.300 14.952 1.00 97.94 91 SER A CA 1
ATOM 773 C C . SER A 1 91 ? -2.727 1.004 15.430 1.00 97.94 91 SER A C 1
ATOM 775 O O . SER A 1 91 ? -2.367 1.504 16.491 1.00 97.94 91 SER A O 1
ATOM 777 N N . ILE A 1 92 ? -3.681 1.542 14.667 1.00 98.12 92 ILE A N 1
ATOM 778 C CA . ILE A 1 92 ? -4.396 2.775 15.023 1.00 98.12 92 ILE A CA 1
ATOM 779 C C . ILE A 1 92 ? -5.385 2.516 16.167 1.00 98.12 92 ILE A C 1
ATOM 781 O O . ILE A 1 92 ? -5.489 3.327 17.081 1.00 98.12 92 ILE A O 1
ATOM 785 N N . GLN A 1 93 ? -6.083 1.378 16.152 1.00 97.69 93 GLN A N 1
ATOM 786 C CA . GLN A 1 93 ? -6.995 0.964 17.219 1.00 97.69 93 GLN A CA 1
ATOM 787 C C . GLN A 1 93 ? -6.275 0.858 18.570 1.00 97.69 93 GLN A C 1
ATOM 789 O O . GLN A 1 93 ? -6.807 1.295 19.588 1.00 97.69 93 GLN A O 1
ATOM 794 N N . ASP A 1 94 ? -5.048 0.336 18.558 1.00 96.75 94 ASP A N 1
ATOM 795 C CA . ASP A 1 94 ? -4.180 0.224 19.732 1.00 96.75 94 ASP A CA 1
ATOM 796 C C . ASP A 1 94 ? -3.497 1.556 20.119 1.00 96.75 94 ASP A C 1
ATOM 798 O O . ASP A 1 94 ? -2.728 1.594 21.079 1.00 96.75 94 ASP A O 1
ATOM 802 N N . GLY A 1 95 ? -3.705 2.641 19.362 1.00 96.44 95 GLY A N 1
ATOM 803 C CA . GLY A 1 95 ? -3.073 3.949 19.589 1.00 96.44 95 GLY A CA 1
ATOM 804 C C . GLY A 1 95 ? -1.571 4.015 19.273 1.00 96.44 95 GLY A C 1
ATOM 805 O O . GLY A 1 95 ? -0.891 4.978 19.649 1.00 96.44 95 GLY A O 1
ATOM 806 N N . LYS A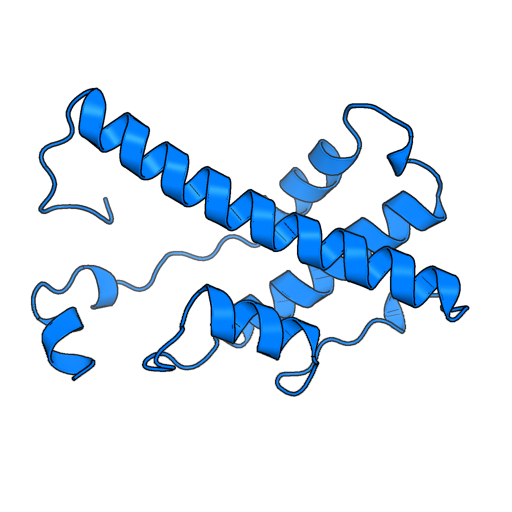 1 96 ? -1.027 3.009 18.575 1.00 96.25 96 LYS A N 1
ATOM 807 C CA . LYS A 1 96 ? 0.401 2.930 18.208 1.00 96.25 96 LYS A CA 1
ATOM 808 C C . LYS A 1 96 ? 0.790 3.961 17.153 1.00 96.25 96 LYS A C 1
ATOM 810 O O . LYS A 1 96 ? 1.969 4.252 16.998 1.00 96.25 96 LYS A O 1
ATOM 815 N N . ASP A 1 97 ? -0.170 4.533 16.432 1.00 94.94 97 ASP A N 1
ATOM 816 C CA . ASP A 1 97 ? 0.054 5.533 15.383 1.00 94.94 97 ASP A CA 1
ATOM 817 C C . ASP A 1 97 ? 0.612 6.873 15.892 1.00 94.94 97 ASP A C 1
ATOM 819 O O . ASP A 1 97 ? 1.106 7.676 15.098 1.00 94.94 97 ASP A O 1
ATOM 823 N N . SER A 1 98 ? 0.599 7.083 17.211 1.00 94.12 98 SER A N 1
ATOM 824 C CA . SER A 1 98 ? 1.286 8.188 17.889 1.00 94.12 98 SER A CA 1
ATOM 825 C C . SER A 1 98 ? 2.817 8.037 17.925 1.00 94.12 98 SER A C 1
ATOM 827 O O . SER A 1 98 ? 3.539 9.026 18.075 1.00 94.12 98 SER A O 1
ATOM 829 N N . GLU A 1 99 ? 3.343 6.821 17.760 1.00 95.19 99 GLU A N 1
ATOM 830 C CA . GLU A 1 99 ? 4.779 6.549 17.779 1.00 95.19 99 GLU A CA 1
ATOM 831 C C . GLU A 1 99 ? 5.429 6.891 16.435 1.00 95.19 99 GLU A C 1
ATOM 833 O O . GLU A 1 99 ? 4.930 6.523 15.381 1.00 95.19 99 GLU A O 1
ATOM 838 N N . SER A 1 100 ? 6.626 7.482 16.415 1.00 90.69 100 SER A N 1
ATOM 839 C CA . SER A 1 100 ? 7.291 7.893 15.160 1.00 90.69 100 SER A CA 1
ATOM 840 C C . SER A 1 100 ? 7.588 6.754 14.168 1.00 90.69 100 SER A C 1
ATOM 842 O O . SER A 1 100 ? 7.859 7.004 12.993 1.00 90.69 100 SER A O 1
ATOM 844 N N . SER A 1 101 ? 7.565 5.496 14.619 1.00 94.25 101 SER A N 1
ATOM 845 C CA . SER A 1 101 ? 8.017 4.341 13.837 1.00 94.25 101 SER A CA 1
ATOM 846 C C . SER A 1 101 ? 6.986 3.226 13.669 1.00 94.25 101 SER A C 1
ATOM 848 O O . SER A 1 101 ? 7.333 2.158 13.163 1.00 94.25 101 SER A O 1
ATOM 850 N N . TRP A 1 102 ? 5.724 3.480 14.012 1.00 95.94 102 TRP A N 1
ATOM 851 C CA . TRP A 1 102 ? 4.653 2.478 14.023 1.00 95.94 102 TRP A CA 1
ATOM 852 C C . TRP A 1 102 ? 4.496 1.714 12.700 1.00 95.94 102 TRP A C 1
ATOM 854 O O . TRP A 1 102 ? 4.368 0.489 12.680 1.00 95.94 102 TRP A O 1
ATOM 864 N N . LYS A 1 103 ? 4.649 2.411 11.566 1.00 95.25 103 LYS A N 1
ATOM 865 C CA . LYS A 1 103 ? 4.553 1.804 10.229 1.00 95.25 103 LYS A CA 1
ATOM 866 C C . LYS A 1 103 ? 5.669 0.792 9.933 1.00 95.25 103 LYS A C 1
ATOM 868 O O . LYS A 1 103 ? 5.491 -0.067 9.075 1.00 95.25 103 LYS A O 1
ATOM 873 N N . LYS A 1 104 ? 6.804 0.819 10.653 1.00 94.69 104 LYS A N 1
ATOM 874 C CA . LYS A 1 104 ? 7.905 -0.146 10.444 1.00 94.69 104 LYS A CA 1
ATOM 875 C C . LYS A 1 104 ? 7.475 -1.585 10.719 1.00 94.69 104 LYS A C 1
ATOM 877 O O . LYS A 1 104 ? 7.962 -2.488 10.042 1.00 94.69 104 LYS A O 1
ATOM 882 N N . ALA A 1 105 ? 6.607 -1.806 11.707 1.00 94.19 105 ALA A N 1
ATOM 883 C CA . ALA A 1 105 ? 6.082 -3.138 11.997 1.00 94.19 105 ALA A CA 1
ATOM 884 C C . ALA A 1 105 ? 5.212 -3.638 10.835 1.00 94.19 105 ALA A C 1
ATOM 886 O O . ALA A 1 105 ? 5.412 -4.752 10.357 1.00 94.19 105 ALA A O 1
ATOM 887 N N . ILE A 1 106 ? 4.352 -2.763 10.309 1.00 96.69 106 ILE A N 1
ATOM 888 C CA . ILE A 1 106 ? 3.479 -3.056 9.170 1.00 96.69 106 ILE A CA 1
ATOM 889 C C . ILE A 1 106 ? 4.313 -3.409 7.935 1.00 96.69 106 ILE A C 1
ATOM 891 O O . ILE A 1 106 ? 4.102 -4.452 7.327 1.00 96.69 106 ILE A O 1
ATOM 895 N N . TYR A 1 107 ? 5.333 -2.611 7.605 1.00 94.62 107 TYR A N 1
ATOM 896 C CA . TYR A 1 107 ? 6.195 -2.875 6.446 1.00 94.62 107 TYR A CA 1
ATOM 897 C C . TYR A 1 107 ? 6.872 -4.248 6.512 1.00 94.62 107 TYR A C 1
ATOM 899 O O . TYR A 1 107 ? 7.012 -4.908 5.487 1.00 94.62 107 TYR A O 1
ATOM 907 N N . LYS A 1 108 ? 7.253 -4.710 7.711 1.00 94.94 108 LYS A N 1
ATOM 908 C CA . LYS A 1 108 ? 7.826 -6.052 7.901 1.00 94.94 108 LYS A CA 1
ATOM 909 C C . LYS A 1 108 ? 6.816 -7.168 7.653 1.00 94.94 108 LYS A C 1
ATOM 911 O O . LYS A 1 108 ? 7.228 -8.238 7.219 1.00 94.94 108 LYS A O 1
ATOM 916 N N . VAL A 1 109 ? 5.5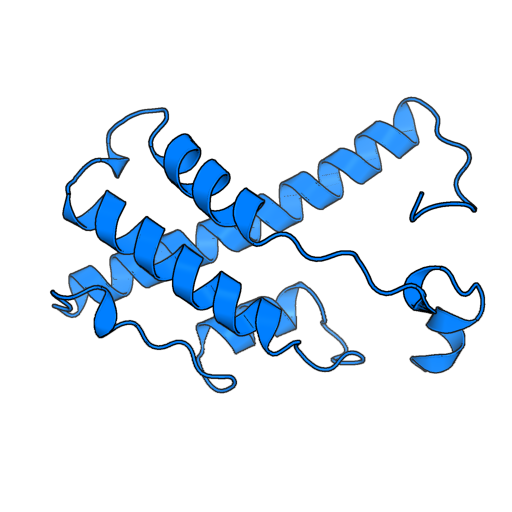39 -6.950 7.964 1.00 95.50 109 VAL A N 1
ATOM 917 C CA . VAL A 1 109 ? 4.473 -7.914 7.659 1.00 95.50 109 VAL A CA 1
ATOM 918 C C . VAL A 1 109 ? 4.259 -7.969 6.150 1.00 95.50 109 VAL A C 1
ATOM 920 O O . VAL A 1 109 ? 4.303 -9.053 5.579 1.00 95.50 109 VAL A O 1
ATOM 923 N N . ILE A 1 110 ? 4.127 -6.810 5.498 1.00 95.25 110 ILE A N 1
ATOM 924 C CA . ILE A 1 110 ? 3.847 -6.742 4.057 1.00 95.25 110 ILE A CA 1
ATOM 925 C C . ILE A 1 110 ? 5.000 -7.300 3.223 1.00 95.25 110 ILE A C 1
ATOM 927 O O . ILE A 1 110 ? 4.749 -8.068 2.306 1.00 95.25 110 ILE A O 1
ATOM 931 N N . ALA A 1 111 ? 6.254 -7.033 3.599 1.00 94.19 111 ALA A N 1
ATOM 932 C CA . ALA A 1 111 ? 7.422 -7.569 2.895 1.00 94.19 111 ALA A CA 1
ATOM 933 C C . ALA A 1 111 ? 7.504 -9.111 2.894 1.00 94.19 111 ALA A C 1
ATOM 935 O O . ALA A 1 111 ? 8.232 -9.690 2.095 1.00 94.19 111 ALA A O 1
ATOM 936 N N . ARG A 1 112 ? 6.784 -9.803 3.791 1.00 94.75 112 ARG A N 1
ATOM 937 C CA . ARG A 1 112 ? 6.696 -11.277 3.791 1.00 94.75 112 ARG A CA 1
ATOM 938 C C . ARG A 1 112 ? 5.681 -11.815 2.782 1.00 94.75 112 ARG A C 1
ATOM 940 O O . ARG A 1 112 ? 5.636 -13.022 2.579 1.00 94.75 112 ARG A O 1
ATOM 947 N N . LEU A 1 113 ? 4.864 -10.936 2.209 1.00 94.31 113 LEU A N 1
ATOM 948 C CA . LEU A 1 113 ? 3.849 -11.247 1.206 1.00 94.31 113 LEU A CA 1
ATOM 949 C C . LEU A 1 113 ? 4.314 -10.882 -0.212 1.00 94.31 113 LEU A C 1
ATOM 951 O O . LEU A 1 113 ? 3.523 -10.974 -1.145 1.00 94.31 113 LEU A O 1
ATOM 955 N N . ASP A 1 114 ? 5.566 -10.441 -0.372 1.00 90.75 114 ASP A N 1
ATOM 956 C CA . ASP A 1 114 ? 6.116 -10.068 -1.672 1.00 90.75 114 ASP A CA 1
ATOM 957 C C . ASP A 1 114 ? 6.160 -11.286 -2.605 1.00 90.75 114 ASP A C 1
ATOM 959 O O . ASP A 1 114 ? 6.766 -12.318 -2.305 1.00 90.75 114 ASP A O 1
ATOM 963 N N . GLU A 1 115 ? 5.540 -11.135 -3.772 1.00 90.25 115 GLU A N 1
ATOM 964 C CA . GLU A 1 115 ? 5.575 -12.112 -4.855 1.00 90.25 115 GLU A CA 1
ATOM 965 C C . GLU A 1 115 ? 6.619 -11.718 -5.904 1.00 90.25 115 GLU A C 1
ATOM 967 O O . GLU A 1 115 ? 6.977 -10.548 -6.080 1.00 90.25 115 GLU A O 1
ATOM 972 N N . THR A 1 116 ? 7.116 -12.707 -6.644 1.00 88.88 116 THR A N 1
ATOM 973 C CA . THR A 1 116 ? 7.992 -12.442 -7.785 1.00 88.88 116 THR A CA 1
ATOM 974 C C . THR A 1 116 ? 7.204 -11.752 -8.890 1.00 88.88 116 THR A C 1
ATOM 976 O O . THR A 1 116 ? 6.175 -12.266 -9.327 1.00 88.88 116 THR A O 1
ATOM 979 N N . VAL A 1 117 ? 7.713 -10.624 -9.389 1.00 87.25 117 VAL A N 1
ATOM 980 C CA . VAL A 1 117 ? 7.107 -9.941 -10.537 1.00 87.25 117 VAL A CA 1
ATOM 981 C C . VAL A 1 117 ? 7.095 -10.896 -11.746 1.00 87.25 117 VAL A C 1
ATOM 983 O O . VAL A 1 117 ? 8.140 -11.485 -12.043 1.00 87.25 117 VAL A O 1
ATOM 986 N N . PRO A 1 118 ? 5.952 -11.061 -12.440 1.00 88.38 118 PRO A N 1
ATOM 987 C CA . PRO A 1 118 ? 5.839 -11.976 -13.570 1.00 88.38 118 PRO A CA 1
ATOM 988 C C . PRO A 1 118 ? 6.851 -11.715 -14.691 1.00 88.38 118 PRO A C 1
ATOM 990 O O . PRO A 1 118 ? 7.149 -10.571 -15.036 1.00 88.38 118 PRO A O 1
ATOM 993 N N . ASP A 1 119 ? 7.349 -12.786 -15.309 1.00 86.75 119 ASP A N 1
ATOM 994 C CA . ASP A 1 119 ? 8.411 -12.693 -16.316 1.00 86.75 119 ASP A CA 1
ATOM 995 C C . ASP A 1 119 ? 7.982 -11.994 -17.609 1.00 86.75 119 ASP A C 1
ATOM 997 O O . ASP A 1 119 ? 8.829 -11.408 -18.281 1.00 86.75 119 ASP A O 1
ATOM 1001 N N . TYR A 1 120 ? 6.686 -11.983 -17.941 1.00 84.56 120 TYR A N 1
ATOM 1002 C CA . TYR A 1 120 ? 6.188 -11.301 -19.139 1.00 84.56 120 TYR A CA 1
ATOM 1003 C C . TYR A 1 120 ? 6.444 -9.786 -19.106 1.00 84.56 120 TYR A C 1
ATOM 1005 O O . TYR A 1 120 ? 6.615 -9.187 -20.162 1.00 84.56 120 TYR A O 1
ATOM 1013 N N . PHE A 1 121 ? 6.591 -9.175 -17.921 1.00 85.00 121 PHE A N 1
ATOM 1014 C CA . PHE A 1 121 ? 6.996 -7.768 -17.790 1.00 85.00 121 PHE A CA 1
ATOM 1015 C C . PHE A 1 121 ? 8.421 -7.496 -18.292 1.00 85.00 121 PHE A C 1
ATOM 1017 O O . PHE A 1 121 ? 8.782 -6.344 -18.511 1.00 85.00 121 PHE A O 1
ATOM 1024 N N . LYS A 1 122 ? 9.246 -8.537 -18.461 1.00 83.31 122 LYS A N 1
ATOM 1025 C CA . LYS A 1 122 ? 10.582 -8.428 -19.062 1.00 83.31 122 LYS A CA 1
ATOM 1026 C C . LYS A 1 122 ? 10.534 -8.477 -20.590 1.00 83.31 122 LYS A C 1
ATOM 1028 O O . LYS A 1 122 ? 11.568 -8.255 -21.213 1.00 83.31 122 LYS A O 1
ATOM 1033 N N . SER A 1 123 ? 9.389 -8.824 -21.188 1.00 83.69 123 SER A N 1
ATOM 1034 C CA . SER A 1 123 ? 9.267 -8.899 -22.641 1.00 83.69 123 SER A CA 1
ATOM 1035 C C . SER A 1 123 ? 9.311 -7.492 -23.245 1.00 83.69 123 SER A C 1
ATOM 1037 O O . SER A 1 123 ? 8.484 -6.660 -22.867 1.00 83.69 123 SER A O 1
ATOM 1039 N N . PRO A 1 124 ? 10.196 -7.218 -24.221 1.00 77.56 124 PRO A N 1
ATOM 1040 C CA . PRO A 1 124 ? 10.239 -5.925 -24.907 1.00 77.56 124 PRO A CA 1
ATOM 1041 C C . PRO A 1 124 ? 8.921 -5.576 -25.611 1.00 77.56 124 PRO A C 1
ATOM 1043 O O . PRO A 1 124 ? 8.566 -4.409 -25.721 1.00 77.56 124 PRO A O 1
ATOM 1046 N N . THR A 1 125 ? 8.172 -6.595 -26.043 1.00 81.69 125 THR A N 1
ATOM 1047 C CA . THR A 1 125 ? 6.888 -6.453 -26.744 1.00 81.69 125 THR A CA 1
ATOM 1048 C C . THR A 1 125 ? 5.694 -6.343 -25.799 1.00 81.69 125 THR A C 1
ATOM 1050 O O . THR A 1 125 ? 4.562 -6.258 -26.258 1.00 81.69 125 THR A O 1
ATOM 1053 N N . PHE A 1 126 ? 5.900 -6.389 -24.478 1.00 81.44 126 PHE A N 1
ATOM 1054 C CA . PHE A 1 126 ? 4.791 -6.368 -23.521 1.00 81.44 126 PHE A CA 1
ATOM 1055 C C . PHE A 1 126 ? 3.932 -5.109 -23.666 1.00 81.44 126 PHE A C 1
ATOM 1057 O O . PHE A 1 126 ? 2.713 -5.198 -23.627 1.00 81.44 126 PHE A O 1
ATOM 1064 N N . LEU A 1 127 ? 4.555 -3.946 -23.884 1.00 76.44 127 LEU A N 1
ATOM 1065 C CA . LEU A 1 127 ? 3.817 -2.692 -24.059 1.00 76.44 127 LEU A CA 1
ATOM 1066 C C . LEU A 1 127 ? 2.959 -2.690 -25.331 1.00 76.44 127 LEU A C 1
ATOM 1068 O O . LEU A 1 127 ? 1.858 -2.156 -25.298 1.00 76.44 127 LEU A O 1
ATOM 1072 N N . GLU A 1 128 ? 3.421 -3.334 -26.405 1.00 78.81 128 GLU A N 1
ATOM 1073 C CA . GLU A 1 128 ? 2.674 -3.477 -27.666 1.00 78.81 128 GLU A CA 1
ATOM 1074 C C . GLU A 1 128 ? 1.433 -4.372 -27.506 1.00 78.81 128 GLU A C 1
ATOM 1076 O O . GLU A 1 128 ? 0.511 -4.305 -28.308 1.00 78.81 128 GLU A O 1
ATOM 1081 N N . GLN A 1 129 ? 1.392 -5.213 -26.466 1.00 70.31 129 GLN A N 1
ATOM 1082 C CA . GLN A 1 129 ? 0.254 -6.086 -26.153 1.00 70.31 129 GLN A CA 1
ATOM 1083 C C . GLN A 1 129 ? -0.817 -5.398 -25.295 1.00 70.31 129 GLN A C 1
ATOM 1085 O O . GLN A 1 129 ? -1.849 -6.007 -25.020 1.00 70.31 129 GLN A O 1
ATOM 1090 N N . LEU A 1 130 ? -0.557 -4.171 -24.829 1.00 70.25 130 LEU A N 1
ATOM 1091 C CA . LEU A 1 130 ? -1.473 -3.392 -23.994 1.00 70.25 130 LEU A CA 1
ATOM 1092 C C . LEU A 1 130 ? -2.236 -2.310 -24.785 1.00 70.25 130 LEU A C 1
ATOM 1094 O O . LEU A 1 130 ? -3.002 -1.577 -24.161 1.00 70.25 130 LEU A O 1
ATOM 1098 N N . GLU A 1 131 ? -1.992 -2.171 -26.095 1.00 57.88 131 GLU A N 1
ATOM 1099 C CA . GLU A 1 131 ? -2.700 -1.249 -27.010 1.00 57.88 131 GLU A CA 1
ATOM 1100 C C . GLU A 1 131 ? -3.963 -1.857 -27.637 1.00 57.88 131 GLU A C 1
ATOM 1102 O O . GLU A 1 131 ? -4.000 -3.088 -27.870 1.00 57.88 131 GLU A O 1
#

Secondary structure (DSSP, 8-state):
---TT----HHHHHHHHHHHHHHHHHHHHHHHHHHHHHHHTT---GGG----TTSHHHHHHHHHH-TT--SPPPHHHHHHHHHHHHHHHHHHHTTGGGSTTTHHHHHHHHGGGPPPPPGGGG-TTTGGGG-

Foldseek 3Di:
DLCPVDPDDPVVVVVVVVVVVVLVVVLVVLLLVVLVVCVVVPDDALVVQQQDCPDPSVVVSCCVPPVVVLDDDDPLNSVLSSLLSSLSNVCVVVVVVPPPCSCVVSVVVSVVSDDDDDPCSSDPCSVVSSD